Protein AF-E8ZI37-F1 (afdb_monomer_lite)

Secondary structure (DSSP, 8-state):
--TT--SSS--HHHHHHHHHHHHTS-GGG--HHHHHHHHHHHSPP-BHHHHHHHTT-PBPP--SS-TT-TTHHHHHHHHHHHHHS-GGG---EEETTEEE---GGG--HHHHHHHHHHHTTSBP--TT-HHHHHHHHHSB-

Radius of gyration: 18.22 Å; chains: 1; bounding box: 44×28×49 Å

Organism: Mycoplasma haemofelis (strain Langford 1) (NCBI:txid941640)

pLDDT: mean 90.79, std 8.24, range [57.84, 97.94]

Sequence (141 aa):
MIPNIPKQNIQIDLIKNWCNQELSKPLKDQTAENLKLVETWCSKPRTLTEQITALGRGALNVETDISSNPHKQTWENYANNYKTAGDTFKIQKKDNSNWVDFTASEATADIMKEWCKDKGSKQYKHSDDSLFKTYQKWCSQ

Structure (mmCIF, N/CA/C/O backbone):
data_AF-E8ZI37-F1
#
_entry.id   AF-E8ZI37-F1
#
loop_
_atom_site.group_PDB
_atom_site.id
_atom_site.type_symbol
_atom_site.label_atom_id
_atom_site.label_alt_id
_atom_site.label_comp_id
_atom_site.label_asym_id
_atom_site.label_entity_id
_atom_site.label_seq_id
_atom_site.pdbx_PDB_ins_code
_atom_site.Cartn_x
_atom_site.Cartn_y
_atom_site.Cartn_z
_atom_site.occupancy
_atom_site.B_iso_or_equiv
_atom_site.auth_seq_id
_atom_site.auth_comp_id
_atom_site.auth_asym_id
_atom_site.auth_atom_id
_atom_site.pdbx_PDB_model_num
ATOM 1 N N . MET A 1 1 ? -2.242 6.260 16.725 1.00 70.38 1 MET A N 1
ATOM 2 C CA . MET A 1 1 ? -2.114 5.283 17.838 1.00 70.38 1 MET A CA 1
ATOM 3 C C . MET A 1 1 ? -3.390 5.335 18.651 1.00 70.38 1 MET A C 1
ATOM 5 O O . MET A 1 1 ? -3.996 6.397 18.664 1.00 70.38 1 MET A O 1
ATOM 9 N N . ILE A 1 2 ? -3.786 4.235 19.300 1.00 82.81 2 ILE A N 1
ATOM 10 C CA . ILE A 1 2 ? -4.972 4.239 20.166 1.00 82.81 2 ILE A CA 1
ATOM 11 C C . ILE A 1 2 ? -4.703 5.162 21.371 1.00 82.81 2 ILE A C 1
ATOM 13 O O . ILE A 1 2 ? -3.704 4.945 22.067 1.00 82.81 2 ILE A O 1
ATOM 17 N N . PRO A 1 3 ? -5.530 6.198 21.613 1.00 80.38 3 PRO A N 1
ATOM 18 C CA . PRO A 1 3 ? -5.387 7.058 22.782 1.00 80.38 3 PRO A CA 1
ATOM 19 C C . PRO A 1 3 ? -5.446 6.245 24.079 1.00 80.38 3 PRO A C 1
ATOM 21 O O . PRO A 1 3 ? -6.226 5.305 24.192 1.00 80.38 3 PRO A O 1
ATOM 24 N N . ASN A 1 4 ? -4.643 6.627 25.073 1.00 77.94 4 ASN A N 1
ATOM 25 C CA . ASN A 1 4 ? -4.650 6.041 26.421 1.00 77.94 4 ASN A CA 1
ATOM 26 C C . ASN A 1 4 ? -4.243 4.555 26.528 1.00 77.94 4 ASN A C 1
ATOM 28 O O . ASN A 1 4 ? -4.364 3.980 27.607 1.00 77.94 4 ASN A O 1
ATOM 32 N N . ILE A 1 5 ? -3.696 3.943 25.469 1.00 81.50 5 ILE A N 1
ATOM 33 C CA . ILE A 1 5 ? -2.997 2.651 25.561 1.00 81.50 5 ILE A CA 1
ATOM 34 C C . ILE A 1 5 ? -1.477 2.909 25.602 1.00 81.50 5 ILE A C 1
ATOM 36 O O . ILE A 1 5 ? -0.941 3.504 24.660 1.00 81.50 5 ILE A O 1
ATOM 40 N N . PRO A 1 6 ? -0.762 2.495 26.671 1.00 77.12 6 PRO A N 1
ATOM 41 C CA . PRO A 1 6 ? 0.687 2.671 26.784 1.00 77.12 6 PRO A CA 1
ATOM 42 C C . PRO A 1 6 ? 1.436 2.015 25.624 1.00 77.12 6 PRO A C 1
ATOM 44 O O . PRO A 1 6 ? 1.087 0.921 25.199 1.00 77.12 6 PRO A O 1
ATOM 47 N N . LYS A 1 7 ? 2.498 2.659 25.123 1.00 74.19 7 LYS A N 1
ATOM 48 C CA . LYS A 1 7 ? 3.285 2.132 23.991 1.00 74.19 7 LYS A CA 1
ATOM 49 C C . LYS A 1 7 ? 4.166 0.948 24.388 1.00 74.19 7 LYS A C 1
ATOM 51 O O . LYS A 1 7 ? 4.480 0.104 23.555 1.00 74.19 7 LYS A O 1
ATOM 56 N N . GLN A 1 8 ? 4.597 0.913 25.645 1.00 75.75 8 GLN A N 1
ATOM 57 C CA . GLN A 1 8 ? 5.409 -0.157 26.203 1.00 75.75 8 GLN A CA 1
ATOM 58 C C . GLN A 1 8 ? 4.503 -1.258 26.760 1.00 75.75 8 GLN A C 1
ATOM 60 O O . GLN A 1 8 ? 3.540 -0.968 27.465 1.00 75.75 8 GLN A O 1
ATOM 65 N N . ASN A 1 9 ? 4.842 -2.517 26.472 1.00 70.75 9 ASN A N 1
ATOM 66 C CA . ASN A 1 9 ? 4.154 -3.703 26.994 1.00 70.75 9 ASN A CA 1
ATOM 67 C C . ASN A 1 9 ? 2.648 -3.755 26.681 1.00 70.75 9 ASN A C 1
ATOM 69 O O . ASN A 1 9 ? 1.860 -4.194 27.522 1.00 70.75 9 ASN A O 1
ATOM 73 N N . ILE A 1 10 ? 2.250 -3.333 25.473 1.00 81.38 10 ILE A N 1
ATOM 74 C CA . ILE A 1 10 ? 0.860 -3.434 25.005 1.00 81.38 10 ILE A CA 1
ATOM 75 C C . ILE A 1 10 ? 0.357 -4.865 25.198 1.00 81.38 10 ILE A C 1
ATOM 77 O O . ILE A 1 10 ? 0.896 -5.812 24.629 1.00 81.38 10 ILE A O 1
ATOM 81 N N . GLN A 1 11 ? -0.702 -5.004 25.990 1.00 86.94 11 GLN A N 1
ATOM 82 C CA . GLN A 1 11 ? -1.397 -6.269 26.176 1.00 86.94 11 GLN A CA 1
ATOM 83 C C . GLN A 1 11 ? -2.499 -6.395 25.126 1.00 86.94 11 GLN A C 1
ATOM 85 O O . GLN A 1 11 ? -3.270 -5.458 24.912 1.00 86.94 11 GLN A O 1
ATOM 90 N N . ILE A 1 12 ? -2.605 -7.567 24.497 1.00 88.19 12 ILE A N 1
ATOM 91 C CA . ILE A 1 12 ? -3.625 -7.850 23.474 1.00 88.19 12 ILE A CA 1
ATOM 92 C C . ILE A 1 12 ? -5.037 -7.575 24.013 1.00 88.19 12 ILE A C 1
ATOM 94 O O . ILE A 1 12 ? -5.878 -7.040 23.293 1.00 88.19 12 ILE A O 1
ATOM 98 N N . ASP A 1 13 ? -5.292 -7.881 25.285 1.00 90.88 13 ASP A N 1
ATOM 99 C CA . ASP A 1 13 ? -6.611 -7.690 25.890 1.00 90.88 13 ASP A CA 1
ATOM 100 C C . ASP A 1 13 ? -6.993 -6.213 26.052 1.00 90.88 13 ASP A C 1
ATOM 102 O O . ASP A 1 13 ? -8.173 -5.882 25.959 1.00 90.88 13 ASP A O 1
ATOM 106 N N . LEU A 1 14 ? -6.022 -5.300 26.188 1.00 91.06 14 LEU A N 1
ATOM 107 C CA . LEU A 1 14 ? -6.300 -3.859 26.172 1.00 91.06 14 LEU A CA 1
ATOM 108 C C . LEU A 1 14 ? -6.811 -3.413 24.799 1.00 91.06 14 LEU A C 1
ATOM 110 O O . LEU A 1 14 ? -7.775 -2.653 24.724 1.00 91.06 14 LEU A O 1
ATOM 114 N N . ILE A 1 15 ? -6.213 -3.927 23.718 1.00 91.12 15 ILE A N 1
ATOM 115 C CA . ILE A 1 15 ? -6.672 -3.643 22.351 1.00 91.12 15 ILE A CA 1
ATOM 116 C C . ILE A 1 15 ? -8.061 -4.245 22.130 1.00 91.12 15 ILE A C 1
ATOM 118 O O . ILE A 1 15 ? -8.943 -3.553 21.631 1.00 91.12 15 ILE A O 1
ATOM 122 N N . LYS A 1 16 ? -8.289 -5.502 22.534 1.00 92.31 16 LYS A N 1
ATOM 123 C CA . LYS A 1 16 ? -9.605 -6.151 22.402 1.00 92.31 16 LYS A CA 1
ATOM 124 C C . LYS A 1 16 ? -10.695 -5.387 23.151 1.00 92.31 16 LYS A C 1
ATOM 126 O O . LYS A 1 16 ? -11.760 -5.150 22.591 1.00 92.31 16 LYS A O 1
ATOM 131 N N . ASN A 1 17 ? -10.427 -4.979 24.390 1.00 93.25 17 ASN A N 1
ATOM 132 C CA . ASN A 1 17 ? -11.382 -4.219 25.193 1.00 93.25 17 ASN A CA 1
ATOM 133 C C . ASN A 1 17 ? -11.694 -2.865 24.559 1.00 93.25 17 ASN A C 1
ATOM 135 O O . ASN A 1 17 ? -12.865 -2.502 24.456 1.00 93.25 17 ASN A O 1
ATOM 139 N N . TRP A 1 18 ? -10.670 -2.156 24.077 1.00 93.88 18 TRP A N 1
ATOM 140 C CA . TRP A 1 18 ? -10.862 -0.911 23.339 1.00 93.88 18 TRP A CA 1
ATOM 141 C C . TRP A 1 18 ? -11.705 -1.131 22.075 1.00 93.88 18 TRP A C 1
ATOM 143 O O . TRP A 1 18 ? -12.694 -0.435 21.869 1.00 93.88 18 TRP A O 1
ATOM 153 N N . CYS A 1 19 ? -11.395 -2.158 21.282 1.00 94.56 19 CYS A N 1
ATOM 154 C CA . CYS A 1 19 ? -12.171 -2.502 20.095 1.00 94.56 19 CYS A CA 1
ATOM 155 C C . CYS A 1 19 ? -13.637 -2.797 20.412 1.00 94.56 19 CYS A C 1
ATOM 157 O O . CYS A 1 19 ? -14.518 -2.267 19.745 1.00 94.56 19 CYS A O 1
ATOM 159 N N . ASN A 1 20 ? -13.915 -3.588 21.449 1.00 94.62 20 ASN A N 1
ATOM 160 C CA . ASN A 1 20 ? -15.285 -3.896 21.861 1.00 94.62 20 ASN A CA 1
ATOM 161 C C . ASN A 1 20 ? -16.062 -2.630 22.253 1.00 94.62 20 ASN A C 1
ATOM 163 O O . ASN A 1 20 ? -17.230 -2.484 21.894 1.00 94.62 20 ASN A O 1
ATOM 167 N N . GLN A 1 21 ? -15.412 -1.698 22.957 1.00 93.94 21 GLN A N 1
ATOM 168 C CA . GLN A 1 21 ? -16.012 -0.414 23.317 1.00 93.94 21 GLN A CA 1
ATOM 169 C C . GLN A 1 21 ? -16.299 0.439 22.080 1.00 93.94 21 GLN A C 1
ATOM 171 O O . GLN A 1 21 ? -17.430 0.888 21.905 1.00 93.94 21 GLN A O 1
ATOM 176 N N . GLU A 1 22 ? -15.315 0.645 21.204 1.00 93.88 22 GLU A N 1
ATOM 177 C CA . GLU A 1 22 ? -15.481 1.490 20.018 1.00 93.88 22 GLU A CA 1
ATOM 178 C C . GLU A 1 22 ? -16.494 0.924 19.019 1.00 93.88 22 GLU A C 1
ATOM 180 O O . GLU A 1 22 ? -17.308 1.678 18.487 1.00 93.88 22 GLU A O 1
ATOM 185 N N . LEU A 1 23 ? -16.501 -0.395 18.806 1.00 92.62 23 LEU A N 1
ATOM 186 C CA . LEU A 1 23 ? -17.441 -1.063 17.901 1.00 92.62 23 LEU A CA 1
ATOM 187 C C . LEU A 1 23 ? -18.893 -1.020 18.403 1.00 92.62 23 LEU A C 1
ATOM 189 O O . LEU A 1 23 ? -19.811 -1.193 17.606 1.00 92.62 23 LEU A O 1
ATOM 193 N N . SER A 1 24 ? -19.117 -0.769 19.698 1.00 94.06 24 SER A N 1
ATOM 194 C CA . SER A 1 24 ? -20.463 -0.590 20.261 1.00 94.06 24 SER A CA 1
ATOM 195 C C . SER A 1 24 ? -21.027 0.826 20.085 1.00 94.06 24 SER A C 1
ATOM 197 O O . SER A 1 24 ? -22.224 1.041 20.289 1.00 94.06 24 SER A O 1
ATOM 199 N N . LYS A 1 25 ? -20.190 1.807 19.715 1.00 93.88 25 LYS A N 1
ATOM 200 C CA . LYS A 1 25 ? -20.625 3.201 19.578 1.00 93.88 25 LYS A CA 1
ATOM 201 C C . LYS A 1 25 ? -21.378 3.415 18.258 1.00 93.88 25 LYS A C 1
ATOM 203 O O . LYS A 1 25 ? -20.965 2.881 17.226 1.00 93.88 25 LYS A O 1
ATOM 208 N N . PRO A 1 26 ? -22.435 4.245 18.241 1.00 94.06 26 PRO A N 1
ATOM 209 C CA . PRO A 1 26 ? -23.089 4.655 17.004 1.00 94.06 26 PRO A CA 1
ATOM 210 C C . PRO A 1 26 ? -22.117 5.335 16.0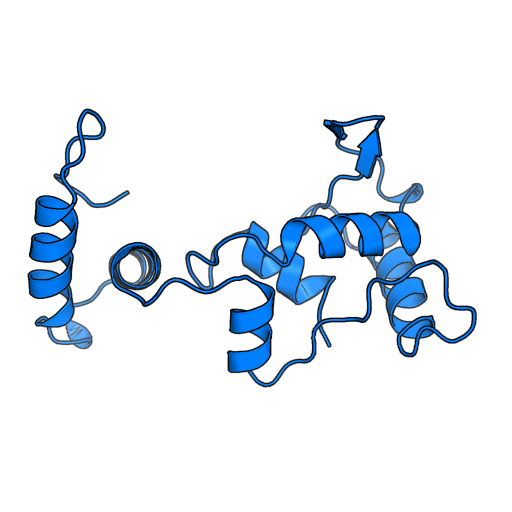34 1.00 94.06 26 PRO A C 1
ATOM 212 O O . PRO A 1 26 ? -21.285 6.143 16.441 1.00 94.06 26 PRO A O 1
ATOM 215 N N . LEU A 1 27 ? -22.280 5.094 14.729 1.00 90.44 27 LEU A N 1
ATOM 216 C CA . LEU A 1 27 ? -21.419 5.686 13.695 1.00 90.44 27 LEU A CA 1
ATOM 217 C C . LEU A 1 27 ? -21.392 7.225 13.734 1.00 90.44 27 LEU A C 1
ATOM 219 O O . LEU A 1 27 ? -20.362 7.828 13.468 1.00 90.44 27 LEU A O 1
ATOM 223 N N . LYS A 1 28 ? -22.506 7.872 14.095 1.00 93.94 28 LYS A N 1
ATOM 224 C CA . LYS A 1 28 ? -22.590 9.340 14.223 1.00 93.94 28 LYS A CA 1
ATOM 225 C C . LYS A 1 28 ? -21.670 9.922 15.308 1.00 93.94 28 LYS A C 1
ATOM 227 O O . LYS A 1 28 ? -21.342 11.100 15.242 1.00 93.94 28 LYS A O 1
ATOM 232 N N . ASP A 1 29 ? -21.261 9.101 16.274 1.00 92.62 29 ASP A N 1
ATOM 233 C CA . ASP A 1 29 ? -20.394 9.496 17.388 1.00 92.62 29 ASP A CA 1
ATOM 234 C C . ASP A 1 29 ? -18.913 9.190 17.079 1.00 92.62 29 ASP A C 1
ATOM 236 O O . ASP A 1 29 ? -18.029 9.431 17.902 1.00 92.62 29 ASP A O 1
ATOM 240 N N . GLN A 1 30 ? -18.632 8.648 15.887 1.00 92.69 30 GLN A N 1
ATOM 241 C CA . GLN A 1 30 ? -17.302 8.269 15.43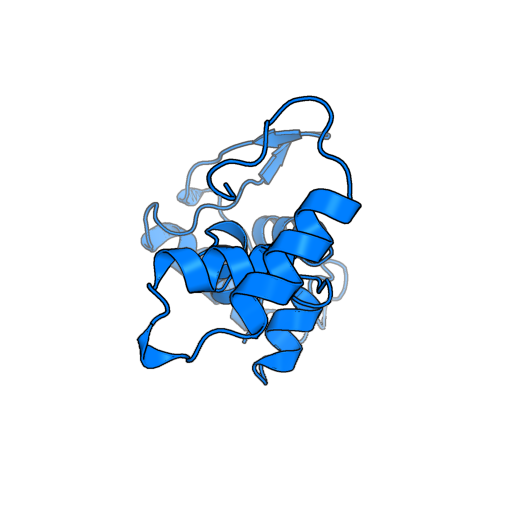4 1.00 92.69 30 GLN A CA 1
ATOM 242 C C . GLN A 1 30 ? -16.647 9.399 14.637 1.00 92.69 30 GLN A C 1
ATOM 244 O O . GLN A 1 30 ? -17.164 9.853 13.616 1.00 92.69 30 GLN A O 1
ATOM 249 N N . THR A 1 31 ? -15.459 9.829 15.064 1.00 93.38 31 THR A N 1
ATOM 250 C CA . THR A 1 31 ? -14.638 10.752 14.271 1.00 93.38 31 THR A CA 1
ATOM 251 C C . THR A 1 31 ? -13.929 10.001 13.145 1.00 93.38 31 THR A C 1
ATOM 253 O O . THR A 1 31 ? -13.644 8.807 13.256 1.00 93.38 31 THR A O 1
ATOM 256 N N . ALA A 1 32 ? -13.562 10.704 12.070 1.00 91.81 32 ALA A N 1
ATOM 257 C CA . ALA A 1 32 ? -12.791 10.107 10.977 1.00 91.81 32 ALA A CA 1
ATOM 258 C C . ALA A 1 32 ? -11.452 9.511 11.450 1.00 91.81 32 ALA A C 1
ATOM 260 O O . ALA A 1 32 ? -11.004 8.495 10.927 1.00 91.81 32 ALA A O 1
ATOM 261 N N . GLU A 1 33 ? -10.807 10.120 12.447 1.00 91.75 33 GLU A N 1
ATOM 262 C CA . GLU A 1 33 ? -9.578 9.582 13.032 1.00 91.75 33 GLU A CA 1
ATOM 263 C C . GLU A 1 33 ? -9.838 8.294 13.821 1.00 91.75 33 GLU A C 1
ATOM 265 O O . GLU A 1 33 ? -9.095 7.323 13.667 1.00 91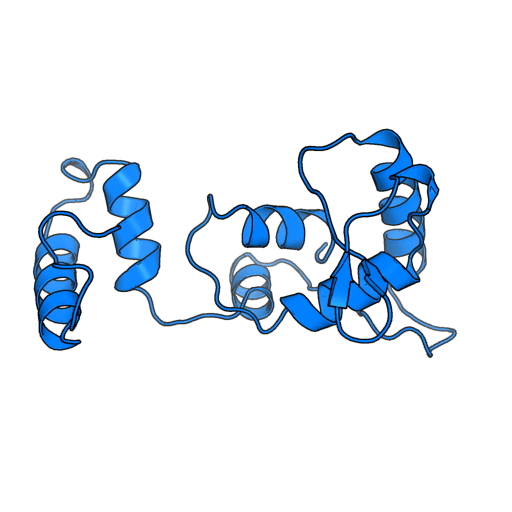.75 33 GLU A O 1
ATOM 270 N N . ASN A 1 34 ? -10.920 8.238 14.603 1.00 92.88 34 ASN A N 1
ATOM 271 C CA . ASN A 1 34 ? -11.250 7.035 15.360 1.00 92.88 34 ASN A CA 1
ATOM 272 C C . ASN A 1 34 ? -11.650 5.875 14.444 1.00 92.88 34 ASN A C 1
ATOM 274 O O . ASN A 1 34 ? -11.219 4.748 14.670 1.00 92.88 34 ASN A O 1
ATOM 278 N N . LEU A 1 35 ? -12.365 6.149 13.348 1.00 93.19 35 LEU A N 1
ATOM 279 C CA . LEU A 1 35 ? -12.670 5.138 12.332 1.00 93.19 35 LEU A CA 1
ATOM 280 C C . LEU A 1 35 ? -11.402 4.515 11.733 1.00 93.19 35 LEU A C 1
ATOM 282 O O . LEU A 1 35 ? -11.363 3.302 11.553 1.00 93.19 35 LEU A O 1
ATOM 286 N N . LYS A 1 36 ? -10.336 5.295 11.499 1.00 93.50 36 LYS A N 1
ATOM 287 C CA . LYS A 1 36 ? -9.044 4.748 11.035 1.00 93.50 36 LYS A CA 1
ATOM 288 C C . LYS A 1 36 ? -8.406 3.839 12.078 1.00 93.50 36 LYS A C 1
ATOM 290 O O . LYS A 1 36 ? -7.833 2.810 11.726 1.00 93.50 36 LYS A O 1
ATOM 295 N N . LEU A 1 37 ? -8.488 4.202 13.360 1.00 93.50 37 LEU A N 1
ATOM 296 C CA . LEU A 1 37 ? -7.984 3.357 14.444 1.00 93.50 37 LEU A CA 1
ATOM 297 C C . LEU A 1 37 ? -8.780 2.053 14.534 1.00 93.50 37 LEU A C 1
ATOM 299 O O . LEU A 1 37 ? -8.174 0.989 14.634 1.00 93.50 37 LEU A O 1
ATOM 303 N N . VAL A 1 38 ? -10.109 2.124 14.453 1.00 93.56 38 VAL A N 1
ATOM 304 C CA . VAL A 1 38 ? -10.980 0.942 14.446 1.00 93.56 38 VAL A CA 1
ATOM 305 C C . VAL A 1 38 ? -10.639 0.054 13.253 1.00 93.56 38 VAL A C 1
ATOM 307 O O . VAL A 1 38 ? -10.419 -1.143 13.427 1.00 93.56 38 VAL A O 1
ATOM 310 N N . GLU A 1 39 ? -10.497 0.638 12.061 1.00 92.69 39 GLU A N 1
ATOM 311 C CA . GLU A 1 39 ? -10.111 -0.094 10.857 1.00 92.69 39 GLU A CA 1
ATOM 312 C C . GLU A 1 39 ? -8.757 -0.805 11.036 1.00 92.69 39 GLU A C 1
ATOM 314 O O . GLU A 1 39 ? -8.644 -1.985 10.711 1.00 92.69 39 GLU A O 1
ATOM 319 N N . THR A 1 40 ? -7.782 -0.130 11.652 1.00 92.25 40 THR A N 1
ATOM 320 C CA . THR A 1 40 ? -6.418 -0.648 11.867 1.00 92.25 40 THR A CA 1
ATOM 321 C C . THR A 1 40 ? -6.338 -1.773 12.887 1.00 92.25 40 THR A C 1
ATOM 323 O O . THR A 1 40 ? -5.560 -2.707 12.709 1.00 92.25 40 THR A O 1
ATOM 326 N N . TRP A 1 41 ? -7.067 -1.652 13.995 1.00 92.06 41 TRP A N 1
ATOM 327 C CA . TRP A 1 41 ? -6.833 -2.481 15.182 1.00 92.06 41 TRP A CA 1
ATOM 328 C C . TRP A 1 41 ? -7.942 -3.494 15.455 1.00 92.06 41 TRP A C 1
ATOM 330 O O . TRP A 1 41 ? -7.689 -4.488 16.132 1.00 92.06 41 TRP A O 1
ATOM 340 N N . CYS A 1 42 ? -9.149 -3.254 14.943 1.00 93.31 42 CYS A N 1
ATOM 341 C CA . CYS A 1 42 ? -10.331 -4.059 15.251 1.00 93.31 42 CYS A CA 1
ATOM 342 C C . CYS A 1 42 ? -10.835 -4.874 14.061 1.00 93.31 42 CYS A C 1
ATOM 344 O O . CYS A 1 42 ? -11.649 -5.781 14.236 1.00 93.31 42 CYS A O 1
ATOM 346 N N . SER A 1 43 ? -10.363 -4.569 12.854 1.00 89.69 43 SER A N 1
ATOM 347 C CA . SER A 1 43 ? -10.700 -5.346 11.667 1.00 89.69 43 SER A CA 1
ATOM 348 C C . SER A 1 43 ? -9.928 -6.656 11.630 1.00 89.69 43 SER A C 1
ATOM 350 O O . SER A 1 43 ? -8.803 -6.768 12.120 1.00 89.69 43 SER A O 1
ATOM 352 N N . LYS A 1 44 ? -10.509 -7.653 10.958 1.00 89.31 44 LYS A N 1
ATOM 353 C CA . LYS A 1 44 ? -9.763 -8.851 10.574 1.00 89.31 44 LYS A CA 1
ATOM 354 C C . LYS A 1 44 ? -8.533 -8.430 9.744 1.00 89.31 44 LYS A C 1
ATOM 356 O O . LYS A 1 44 ? -8.728 -7.720 8.755 1.00 89.31 44 LYS A O 1
ATOM 361 N N . PRO A 1 45 ? -7.315 -8.894 10.087 1.00 90.69 45 PRO A N 1
ATOM 362 C CA . PRO A 1 45 ? -6.112 -8.604 9.314 1.00 90.69 45 PRO A CA 1
ATOM 363 C C . PRO A 1 45 ? -6.273 -9.028 7.853 1.00 90.69 45 PRO A C 1
ATOM 365 O O . PRO A 1 45 ? -6.779 -10.119 7.572 1.00 90.69 45 PRO A O 1
ATOM 368 N N . ARG A 1 46 ? -5.846 -8.160 6.937 1.00 95.12 46 ARG A N 1
ATOM 369 C CA . ARG A 1 46 ? -5.823 -8.394 5.490 1.00 95.12 46 ARG A CA 1
ATOM 370 C C . ARG A 1 46 ? -4.497 -7.906 4.942 1.00 95.12 46 ARG A C 1
ATOM 372 O O . ARG A 1 46 ? -3.967 -6.892 5.385 1.00 95.12 46 ARG A O 1
ATOM 379 N N . THR A 1 47 ? -3.983 -8.592 3.943 1.00 97.44 47 THR A N 1
ATOM 380 C CA . THR A 1 47 ? -2.882 -8.107 3.116 1.00 97.44 47 THR A CA 1
ATOM 381 C C . THR A 1 47 ? -3.358 -7.006 2.164 1.00 97.44 47 THR A C 1
ATOM 383 O O . THR A 1 47 ? -4.560 -6.852 1.922 1.00 97.44 47 THR A O 1
ATOM 386 N N . LEU A 1 48 ? -2.428 -6.239 1.587 1.00 97.94 48 LEU A N 1
ATOM 387 C CA . LEU A 1 48 ? -2.770 -5.240 0.568 1.00 97.94 48 LEU A CA 1
ATOM 388 C C . LEU A 1 48 ? -3.475 -5.889 -0.632 1.00 97.94 48 LEU A C 1
ATOM 390 O O . LEU A 1 48 ? -4.483 -5.365 -1.100 1.00 97.94 48 LEU A O 1
ATOM 394 N N . THR A 1 49 ? -3.004 -7.056 -1.084 1.00 97.12 49 THR A N 1
ATOM 395 C CA . THR A 1 49 ? -3.629 -7.809 -2.184 1.00 97.12 49 THR A CA 1
ATOM 396 C C . THR A 1 49 ? -5.062 -8.236 -1.856 1.00 97.12 49 THR A C 1
ATOM 398 O O . THR A 1 49 ? -5.969 -8.057 -2.675 1.00 97.12 49 THR A O 1
ATOM 401 N N . GLU A 1 50 ? -5.297 -8.770 -0.653 1.00 97.00 50 GLU A N 1
ATOM 402 C CA . GLU A 1 50 ? -6.644 -9.155 -0.209 1.00 97.00 50 GLU A CA 1
ATOM 403 C C . GLU A 1 50 ? -7.574 -7.944 -0.134 1.00 97.00 50 GLU A C 1
ATOM 405 O O . GLU A 1 50 ? -8.731 -8.031 -0.546 1.00 97.00 50 GLU A O 1
ATOM 410 N N . GLN A 1 51 ? -7.076 -6.799 0.342 1.00 96.81 51 GLN A N 1
ATOM 411 C CA . GLN A 1 51 ? -7.879 -5.585 0.421 1.00 96.81 51 GLN A CA 1
ATOM 412 C C . GLN A 1 51 ? -8.218 -5.016 -0.963 1.00 96.81 51 GLN A C 1
ATOM 414 O O . GLN A 1 51 ? -9.359 -4.623 -1.187 1.00 96.81 51 GLN A O 1
ATOM 419 N N . ILE A 1 52 ? -7.277 -5.013 -1.912 1.00 96.94 52 ILE A N 1
ATOM 420 C CA . ILE A 1 52 ? -7.542 -4.631 -3.311 1.00 96.94 52 ILE A CA 1
ATOM 421 C C . ILE A 1 52 ? -8.625 -5.525 -3.925 1.00 96.94 52 ILE A C 1
ATOM 423 O O . ILE A 1 52 ? -9.569 -5.019 -4.533 1.00 96.94 52 ILE A O 1
ATOM 427 N N . THR A 1 53 ? -8.537 -6.834 -3.687 1.00 96.06 53 THR A N 1
ATOM 428 C CA . THR A 1 53 ? -9.531 -7.806 -4.164 1.00 96.06 53 THR A CA 1
ATOM 429 C C . THR A 1 53 ? -10.907 -7.544 -3.547 1.00 96.06 53 THR A C 1
ATOM 431 O O . THR A 1 53 ? -11.915 -7.557 -4.249 1.00 96.06 53 THR A O 1
ATOM 434 N N . ALA A 1 54 ? -10.966 -7.235 -2.247 1.00 94.81 54 ALA A N 1
ATOM 435 C CA . ALA A 1 54 ? -12.211 -6.896 -1.557 1.00 94.81 54 ALA A CA 1
ATOM 436 C C . ALA A 1 54 ? -12.871 -5.606 -2.081 1.00 94.81 54 ALA A C 1
ATOM 438 O O . ALA A 1 54 ? -14.077 -5.434 -1.920 1.00 94.81 54 ALA A O 1
ATOM 439 N N . LEU A 1 55 ? -12.102 -4.720 -2.722 1.00 95.06 55 LEU A N 1
ATOM 440 C CA . LEU A 1 55 ? -12.599 -3.522 -3.407 1.00 95.06 55 LEU A CA 1
ATOM 441 C C . LEU A 1 55 ? -13.006 -3.783 -4.869 1.00 95.06 55 LEU A C 1
ATOM 443 O O . LEU A 1 55 ? -13.311 -2.837 -5.591 1.00 95.06 55 LEU A O 1
ATOM 447 N N . GLY A 1 56 ? -12.998 -5.042 -5.320 1.00 96.38 56 GLY A N 1
ATOM 448 C CA . GLY A 1 56 ? -13.362 -5.420 -6.688 1.00 96.38 56 GLY A CA 1
ATOM 449 C C . GLY A 1 56 ? -12.293 -5.098 -7.734 1.00 96.38 56 GLY A C 1
ATOM 450 O O . GLY A 1 56 ? -12.601 -5.058 -8.922 1.00 96.38 56 GLY A O 1
ATOM 451 N N . ARG A 1 57 ? -11.048 -4.854 -7.308 1.00 95.94 57 ARG A N 1
ATOM 452 C CA . ARG A 1 57 ? -9.915 -4.551 -8.193 1.00 95.94 57 ARG A CA 1
ATOM 453 C C . ARG A 1 57 ? -8.984 -5.749 -8.328 1.00 95.94 57 ARG A C 1
ATOM 455 O O . ARG A 1 57 ? -8.894 -6.584 -7.428 1.00 95.94 57 ARG A O 1
ATOM 462 N N . GLY A 1 58 ? -8.265 -5.820 -9.444 1.00 94.62 58 GLY A N 1
ATOM 463 C CA . GLY A 1 58 ? -7.288 -6.875 -9.700 1.00 94.62 58 GLY A CA 1
ATOM 464 C C . GLY A 1 58 ? -5.880 -6.426 -9.331 1.00 94.62 58 GLY A C 1
ATOM 465 O O . GLY A 1 58 ? -5.417 -5.392 -9.811 1.00 94.62 58 GLY A O 1
ATOM 466 N N . ALA A 1 59 ? -5.163 -7.208 -8.521 1.00 94.44 59 ALA A N 1
ATOM 467 C CA . ALA A 1 59 ? -3.724 -7.012 -8.375 1.00 94.44 59 ALA A CA 1
ATOM 468 C C . ALA A 1 59 ? -3.023 -7.310 -9.710 1.00 94.44 59 ALA A C 1
ATOM 470 O O . ALA A 1 59 ? -3.331 -8.292 -10.392 1.00 94.44 59 ALA A O 1
ATOM 471 N N . LEU A 1 60 ? -2.078 -6.456 -10.096 1.00 95.06 60 LEU A N 1
ATOM 472 C CA . LEU A 1 60 ? -1.330 -6.654 -11.328 1.00 95.06 60 LEU A CA 1
ATOM 473 C C . LEU A 1 60 ? -0.395 -7.861 -11.187 1.00 95.06 60 LEU A C 1
ATOM 475 O O . LEU A 1 60 ? 0.326 -7.982 -10.205 1.00 95.06 60 LEU A O 1
ATOM 479 N N . ASN A 1 61 ? -0.360 -8.734 -12.196 1.00 93.38 61 ASN A N 1
ATOM 480 C CA . ASN A 1 61 ? 0.669 -9.756 -12.345 1.00 93.38 61 ASN A CA 1
ATOM 481 C C . ASN A 1 61 ? 2.082 -9.134 -12.298 1.00 93.38 61 ASN A C 1
ATOM 483 O O . ASN A 1 61 ? 2.450 -8.336 -13.166 1.00 93.38 61 ASN A O 1
ATOM 487 N N . VAL A 1 62 ? 2.853 -9.520 -11.281 1.00 93.69 62 VAL A N 1
ATOM 488 C CA . VAL A 1 62 ? 4.201 -9.008 -10.979 1.00 93.69 62 VAL A CA 1
ATOM 489 C C . VAL A 1 62 ? 5.329 -9.884 -11.528 1.00 93.69 62 VAL A C 1
ATOM 491 O O . VAL A 1 62 ? 6.494 -9.576 -11.303 1.00 93.69 62 VAL A O 1
ATOM 494 N N . GLU A 1 63 ? 5.021 -10.971 -12.235 1.00 88.38 63 GLU A N 1
ATOM 495 C CA . GLU A 1 63 ? 6.056 -11.868 -12.745 1.00 88.38 63 GLU A CA 1
ATOM 496 C C . GLU A 1 63 ? 6.787 -11.219 -13.930 1.00 88.38 63 GLU A C 1
ATOM 498 O O . GLU A 1 63 ? 6.180 -10.766 -14.910 1.00 88.38 63 GLU A O 1
ATOM 503 N N . THR A 1 64 ? 8.110 -11.122 -13.798 1.00 70.12 64 THR A N 1
ATOM 504 C CA . THR A 1 64 ? 9.037 -10.484 -14.747 1.00 70.12 64 THR A CA 1
ATOM 505 C C . THR A 1 64 ? 9.452 -11.421 -15.872 1.00 70.12 64 THR A C 1
ATOM 507 O O . THR A 1 64 ? 9.695 -10.968 -16.986 1.00 70.12 64 THR A O 1
ATOM 510 N N . ASP A 1 65 ? 9.456 -12.724 -15.600 1.00 64.94 65 ASP A N 1
ATOM 511 C CA . ASP A 1 65 ? 10.126 -13.730 -16.433 1.00 64.94 65 ASP A CA 1
ATOM 512 C C . ASP A 1 65 ? 9.236 -14.266 -17.564 1.00 64.94 65 ASP A C 1
ATOM 514 O O . ASP A 1 65 ? 9.619 -15.157 -18.321 1.00 64.94 65 ASP A O 1
ATOM 518 N N . ILE A 1 66 ? 8.025 -13.723 -17.694 1.00 57.84 66 ILE A N 1
ATOM 519 C CA . ILE A 1 66 ? 7.028 -14.189 -18.649 1.00 57.84 66 ILE A CA 1
ATOM 520 C C . ILE A 1 66 ? 6.933 -13.171 -19.789 1.00 57.84 66 ILE A C 1
ATOM 522 O O . ILE A 1 66 ? 6.425 -12.061 -19.613 1.00 57.84 66 ILE A O 1
ATOM 526 N N . SER A 1 67 ? 7.348 -13.572 -20.995 1.00 60.09 67 SER A N 1
ATOM 527 C CA . SER A 1 67 ? 7.145 -12.812 -22.245 1.00 60.09 67 SER A CA 1
ATOM 528 C C . SER A 1 67 ? 5.666 -12.486 -22.530 1.00 60.09 67 SER A C 1
ATOM 530 O O . SER A 1 67 ? 5.365 -11.606 -23.334 1.00 60.09 67 SER A O 1
ATOM 532 N N . SER A 1 68 ? 4.749 -13.153 -21.823 1.00 73.25 68 SER A N 1
ATOM 533 C CA . SER A 1 68 ? 3.295 -12.994 -21.843 1.00 73.25 68 SER A CA 1
ATOM 534 C C . SER A 1 68 ? 2.699 -12.450 -20.530 1.00 73.25 68 SER A C 1
ATOM 536 O O . SER A 1 68 ? 1.596 -12.856 -20.159 1.00 73.25 68 SER A O 1
ATOM 538 N N . ASN A 1 69 ? 3.385 -11.563 -19.791 1.00 86.06 69 ASN A N 1
ATOM 539 C CA . ASN A 1 69 ? 2.738 -10.869 -18.667 1.00 86.06 69 ASN A CA 1
ATOM 540 C C . ASN A 1 69 ? 1.489 -10.113 -19.187 1.00 86.06 69 ASN A C 1
ATOM 542 O O . ASN A 1 69 ? 1.638 -9.197 -20.004 1.00 86.06 69 ASN A O 1
ATOM 546 N N . PRO A 1 70 ? 0.267 -10.453 -18.722 1.00 90.19 70 PRO A N 1
ATOM 547 C CA . PRO A 1 70 ? -0.978 -9.895 -19.260 1.00 90.19 70 PRO A CA 1
ATOM 548 C C . PRO A 1 70 ? -1.119 -8.389 -19.009 1.00 90.19 70 PRO A C 1
ATOM 550 O O . PRO A 1 70 ? -1.930 -7.727 -19.647 1.00 90.19 70 PRO A O 1
ATOM 553 N N . HIS A 1 71 ? -0.318 -7.833 -18.098 1.00 93.75 71 HIS A N 1
ATOM 554 C CA . HIS A 1 71 ? -0.324 -6.422 -17.732 1.00 93.75 71 HIS A CA 1
ATOM 555 C C . HIS A 1 71 ? 0.933 -5.680 -18.193 1.00 93.75 71 HIS A C 1
ATOM 557 O O . HIS A 1 71 ? 1.238 -4.613 -17.662 1.00 93.75 71 HIS A O 1
ATOM 563 N N . LYS A 1 72 ? 1.675 -6.211 -19.177 1.00 91.75 72 LYS A N 1
ATOM 564 C CA . LYS A 1 72 ? 2.886 -5.567 -19.716 1.00 91.75 72 LYS A CA 1
ATOM 565 C C . LYS A 1 72 ? 2.657 -4.088 -20.057 1.00 91.75 72 LYS A C 1
ATOM 567 O O . LYS A 1 72 ? 3.392 -3.234 -19.570 1.00 91.75 72 LYS A O 1
ATOM 572 N N . GLN A 1 73 ? 1.606 -3.786 -20.820 1.00 92.69 73 GLN A N 1
ATOM 573 C CA . GLN A 1 73 ? 1.298 -2.413 -21.227 1.00 92.69 73 GLN A CA 1
ATOM 574 C C . GLN A 1 73 ? 0.908 -1.526 -20.033 1.00 92.69 73 GLN A C 1
ATOM 576 O O . GLN A 1 73 ? 1.301 -0.363 -19.971 1.00 92.69 73 GLN A O 1
ATOM 581 N N . THR A 1 74 ? 0.184 -2.069 -19.047 1.00 95.25 74 THR A N 1
ATOM 582 C CA . THR A 1 74 ? -0.131 -1.352 -17.800 1.00 95.25 74 THR A CA 1
ATOM 583 C C . THR A 1 74 ? 1.145 -0.967 -17.055 1.00 95.25 74 THR A C 1
ATOM 585 O O . THR A 1 74 ? 1.282 0.181 -16.639 1.00 95.25 74 THR A O 1
ATOM 588 N N . TRP A 1 75 ? 2.110 -1.884 -16.944 1.00 94.81 75 TRP A N 1
ATOM 589 C CA . TRP A 1 75 ? 3.392 -1.611 -16.294 1.00 94.81 75 TRP A CA 1
ATOM 590 C C . TRP A 1 75 ? 4.231 -0.565 -17.029 1.00 94.81 75 TRP A C 1
ATOM 592 O O . TRP A 1 75 ? 4.798 0.318 -16.388 1.00 94.81 75 TRP A O 1
ATOM 602 N N . GLU A 1 76 ? 4.292 -0.629 -18.359 1.00 93.12 76 GLU A N 1
ATOM 603 C CA . GLU A 1 76 ? 4.985 0.373 -19.180 1.00 93.12 76 GLU A CA 1
ATOM 604 C C . GLU A 1 76 ? 4.361 1.763 -18.992 1.00 93.12 76 GLU A C 1
ATOM 606 O O . GLU A 1 76 ? 5.070 2.743 -18.749 1.00 93.12 76 GLU A O 1
ATOM 611 N N . ASN A 1 77 ? 3.028 1.842 -19.003 1.00 94.31 77 ASN A N 1
ATOM 612 C CA . ASN A 1 77 ? 2.301 3.082 -18.749 1.00 94.31 77 ASN A CA 1
ATOM 613 C C . ASN A 1 77 ? 2.544 3.607 -17.333 1.00 94.31 77 ASN A C 1
ATOM 615 O O . ASN A 1 77 ? 2.739 4.805 -17.144 1.00 94.31 77 ASN A O 1
ATOM 619 N N . TYR A 1 78 ? 2.548 2.736 -16.327 1.00 94.62 78 TYR A N 1
ATOM 620 C CA . TYR A 1 78 ? 2.791 3.132 -14.943 1.00 94.62 78 TYR A CA 1
ATOM 621 C C . TYR A 1 78 ? 4.217 3.632 -14.731 1.00 94.62 78 TYR A C 1
ATOM 623 O O . TYR A 1 78 ? 4.386 4.663 -14.086 1.00 94.62 78 TYR A O 1
ATOM 631 N N . ALA A 1 79 ? 5.219 2.991 -15.337 1.00 93.38 79 ALA A N 1
ATOM 632 C CA . ALA A 1 79 ? 6.602 3.456 -15.277 1.00 93.38 79 ALA A CA 1
ATOM 633 C C . ALA A 1 79 ? 6.765 4.828 -15.948 1.00 93.38 79 ALA A C 1
ATOM 635 O O . ALA A 1 79 ? 7.423 5.712 -15.401 1.00 93.38 79 ALA A O 1
ATOM 636 N N . ASN A 1 80 ? 6.121 5.040 -17.098 1.00 93.00 80 ASN A N 1
ATOM 637 C CA . ASN A 1 80 ? 6.126 6.337 -17.777 1.00 93.00 80 ASN A CA 1
ATOM 638 C C . ASN A 1 80 ? 5.401 7.414 -16.962 1.00 93.00 80 ASN A C 1
ATOM 640 O O . ASN A 1 80 ? 5.925 8.512 -16.798 1.00 93.00 80 ASN A O 1
ATOM 644 N N . ASN A 1 81 ? 4.250 7.081 -16.377 1.00 92.62 81 ASN A N 1
ATOM 645 C CA . ASN A 1 81 ? 3.515 7.990 -15.504 1.00 92.62 81 ASN A CA 1
ATOM 646 C C . ASN A 1 81 ? 4.304 8.320 -14.234 1.00 92.62 81 ASN A C 1
ATOM 648 O O . ASN A 1 81 ? 4.274 9.459 -13.787 1.00 92.62 81 ASN A O 1
ATOM 652 N N . TYR A 1 82 ? 5.024 7.361 -13.648 1.00 91.88 82 TYR A N 1
ATOM 653 C CA . TYR A 1 82 ? 5.844 7.593 -12.458 1.00 91.88 82 TYR A CA 1
ATOM 654 C C . TYR A 1 82 ? 6.932 8.640 -12.720 1.00 91.88 82 TYR A C 1
ATOM 656 O O . TYR A 1 82 ? 7.150 9.520 -11.891 1.00 91.88 82 TYR A O 1
ATOM 664 N N . LYS A 1 83 ? 7.548 8.611 -13.911 1.00 90.38 83 LYS A N 1
ATOM 665 C CA . LYS A 1 83 ? 8.548 9.606 -14.337 1.00 90.38 83 LYS A CA 1
ATOM 666 C C . LYS A 1 83 ? 8.001 11.036 -14.353 1.00 90.38 83 LYS A C 1
ATOM 668 O O . LYS A 1 83 ? 8.783 11.974 -14.238 1.00 90.38 83 LYS A O 1
ATOM 673 N N . THR A 1 84 ? 6.684 11.210 -14.484 1.00 84.25 84 THR A N 1
ATOM 674 C CA . THR A 1 84 ? 6.024 12.522 -14.593 1.00 84.25 84 THR A CA 1
ATOM 675 C C . THR A 1 84 ? 5.162 12.895 -13.383 1.00 84.25 84 THR A C 1
ATOM 677 O O . THR A 1 84 ? 4.822 14.061 -13.221 1.00 84.25 84 THR A O 1
ATOM 680 N N . ALA A 1 85 ? 4.758 11.928 -12.552 1.00 67.75 85 ALA A N 1
ATOM 681 C CA . ALA A 1 85 ? 3.701 12.092 -11.546 1.00 67.75 85 ALA A CA 1
ATOM 682 C C . ALA A 1 85 ? 4.128 12.828 -10.263 1.00 67.75 85 ALA A C 1
ATOM 684 O O . ALA A 1 85 ? 3.268 13.165 -9.449 1.00 67.75 85 ALA A O 1
ATOM 685 N N . GLY A 1 86 ? 5.424 13.087 -10.072 1.00 60.78 86 GLY A N 1
ATOM 686 C CA . GLY A 1 86 ? 5.938 13.684 -8.840 1.00 60.78 86 GLY A CA 1
ATOM 687 C C . GLY A 1 86 ? 5.814 12.774 -7.607 1.00 60.78 86 GLY A C 1
ATOM 688 O O . GLY A 1 86 ? 5.555 11.575 -7.691 1.00 60.78 86 GLY A O 1
ATOM 689 N N . ASP A 1 87 ? 6.023 13.372 -6.436 1.00 62.78 87 ASP A N 1
ATOM 690 C CA . ASP A 1 87 ? 6.484 12.706 -5.210 1.00 62.78 87 ASP A CA 1
ATOM 691 C C . ASP A 1 87 ? 5.396 12.101 -4.292 1.00 62.78 87 ASP A C 1
ATOM 693 O O . ASP A 1 87 ? 5.702 11.662 -3.183 1.00 62.78 87 ASP A O 1
ATOM 697 N N . THR A 1 88 ? 4.119 12.072 -4.688 1.00 79.81 88 THR A N 1
ATOM 698 C CA . THR A 1 88 ? 3.025 11.711 -3.755 1.00 79.81 88 THR A CA 1
ATOM 699 C C . THR A 1 88 ? 2.900 10.207 -3.483 1.00 79.81 88 THR A C 1
ATOM 701 O O . THR A 1 88 ? 2.514 9.814 -2.385 1.00 79.81 88 THR A O 1
ATOM 704 N N . PHE A 1 89 ? 3.244 9.354 -4.453 1.00 89.94 89 PHE A N 1
ATOM 705 C CA . PHE A 1 89 ? 3.141 7.891 -4.343 1.00 89.94 89 PHE A CA 1
ATOM 706 C C . PHE A 1 89 ? 4.496 7.235 -4.607 1.00 89.94 89 PHE A C 1
ATOM 708 O O . PHE A 1 89 ? 4.644 6.461 -5.554 1.00 89.94 89 PHE A O 1
ATOM 715 N N . LYS A 1 90 ? 5.501 7.594 -3.800 1.00 92.12 90 LYS A N 1
ATOM 716 C CA . LYS A 1 90 ? 6.865 7.080 -3.957 1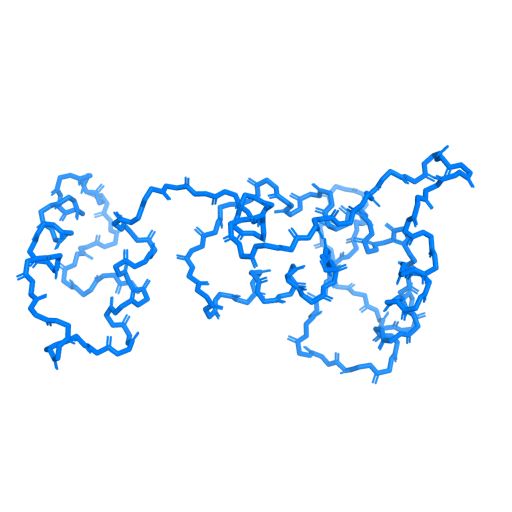.00 92.12 90 LYS A CA 1
ATOM 717 C C . LYS A 1 90 ? 6.936 5.583 -3.706 1.00 92.12 90 LYS A C 1
ATOM 719 O O . LYS A 1 90 ? 6.403 5.077 -2.717 1.00 92.12 90 LYS A O 1
ATOM 724 N N . ILE A 1 91 ? 7.669 4.909 -4.579 1.00 94.81 91 ILE A N 1
ATOM 725 C CA . ILE A 1 91 ? 8.142 3.546 -4.368 1.00 94.81 91 ILE A CA 1
ATOM 726 C C . ILE A 1 91 ? 9.659 3.571 -4.176 1.00 94.81 91 ILE A C 1
ATOM 728 O O . ILE A 1 91 ? 10.323 4.567 -4.456 1.00 94.81 91 ILE A O 1
ATOM 732 N N . GLN A 1 92 ? 10.200 2.462 -3.691 1.00 95.50 92 GLN A N 1
ATOM 733 C CA . GLN A 1 92 ? 11.636 2.266 -3.506 1.00 95.50 92 GLN A CA 1
ATOM 734 C C . GLN A 1 92 ? 12.107 1.180 -4.467 1.00 95.50 92 GLN A C 1
ATOM 736 O O . GLN A 1 92 ? 11.308 0.328 -4.852 1.00 95.50 92 GLN A O 1
ATOM 741 N N . LYS A 1 93 ? 13.388 1.190 -4.832 1.00 95.38 93 LYS A N 1
ATOM 742 C CA . LYS A 1 93 ? 14.008 0.095 -5.587 1.00 95.38 93 LYS A CA 1
ATOM 743 C C . LYS A 1 93 ? 14.851 -0.765 -4.655 1.00 95.38 93 LYS A C 1
ATOM 745 O O . LYS A 1 93 ? 15.297 -0.285 -3.608 1.00 95.38 93 LYS A O 1
ATOM 750 N N . LYS A 1 94 ? 15.070 -2.025 -5.021 1.00 93.69 94 LYS A N 1
ATOM 751 C CA . LYS A 1 94 ? 16.064 -2.856 -4.346 1.00 93.69 94 LYS A CA 1
ATOM 752 C C . LYS A 1 94 ? 17.462 -2.426 -4.773 1.00 93.69 94 LYS A C 1
ATOM 754 O O . LYS A 1 94 ? 17.782 -2.381 -5.956 1.00 93.69 94 LYS A O 1
ATOM 759 N N . ASP A 1 95 ? 18.288 -2.129 -3.783 1.00 93.00 95 ASP A N 1
ATOM 760 C CA . ASP A 1 95 ? 19.738 -2.094 -3.908 1.00 93.00 95 ASP A CA 1
ATOM 761 C C . ASP A 1 95 ? 20.286 -3.181 -2.981 1.00 93.00 95 ASP A C 1
ATOM 763 O O . ASP A 1 95 ? 20.183 -3.104 -1.749 1.00 93.00 95 ASP A O 1
ATOM 767 N N . ASN A 1 96 ? 20.779 -4.262 -3.589 1.00 88.56 96 ASN A N 1
ATOM 768 C CA . ASN A 1 96 ? 21.093 -5.512 -2.908 1.00 88.56 96 ASN A CA 1
ATOM 769 C C . ASN A 1 96 ? 19.878 -6.051 -2.122 1.00 88.56 96 ASN A C 1
ATOM 771 O O . ASN A 1 96 ? 18.882 -6.480 -2.700 1.00 88.56 96 ASN A O 1
ATOM 775 N N . SER A 1 97 ? 19.941 -6.033 -0.788 1.00 89.38 97 SER A N 1
ATOM 776 C CA . SER A 1 97 ? 18.846 -6.472 0.088 1.00 89.38 97 SER A CA 1
ATOM 777 C C . SER A 1 97 ? 17.997 -5.324 0.638 1.00 89.38 97 SER A C 1
ATOM 779 O O . SER A 1 97 ? 16.938 -5.590 1.213 1.00 89.38 97 SER A O 1
ATOM 781 N N . ASN A 1 98 ? 18.404 -4.072 0.431 1.00 93.88 98 ASN A N 1
ATOM 782 C CA . ASN A 1 98 ? 17.781 -2.904 1.042 1.00 93.88 98 ASN A CA 1
ATOM 783 C C . ASN A 1 98 ? 16.850 -2.186 0.064 1.00 93.88 98 ASN A C 1
ATOM 785 O O . ASN A 1 98 ? 17.085 -2.164 -1.140 1.00 93.88 98 ASN A O 1
ATOM 789 N N . TRP A 1 99 ? 15.786 -1.593 0.600 1.00 95.69 99 TRP A N 1
ATOM 790 C CA . TRP A 1 99 ? 14.928 -0.683 -0.152 1.00 95.69 99 TRP A CA 1
ATOM 791 C C . TRP A 1 99 ? 15.514 0.722 -0.068 1.00 95.69 99 TRP A C 1
ATOM 793 O O . TRP A 1 99 ? 15.691 1.242 1.034 1.00 95.69 99 TRP A O 1
ATOM 803 N N . VAL A 1 100 ? 15.819 1.315 -1.219 1.00 96.31 100 VAL A N 1
ATOM 804 C CA . VAL A 1 100 ? 16.395 2.659 -1.316 1.00 96.31 100 VAL A CA 1
ATOM 805 C C . VAL A 1 100 ? 15.543 3.549 -2.207 1.00 96.31 100 VAL A C 1
ATOM 807 O O . VAL A 1 100 ? 14.868 3.084 -3.135 1.00 96.31 100 VAL A O 1
ATOM 810 N N . ASP A 1 101 ? 15.582 4.843 -1.920 1.00 94.31 101 ASP A N 1
ATOM 811 C CA . ASP A 1 101 ? 14.969 5.845 -2.781 1.00 94.31 101 ASP A CA 1
ATOM 812 C C . ASP A 1 101 ? 15.749 5.947 -4.100 1.00 94.31 101 ASP A C 1
ATOM 814 O O . ASP A 1 101 ? 16.952 5.681 -4.164 1.00 94.31 101 ASP A O 1
ATOM 818 N N . PHE A 1 102 ? 15.055 6.317 -5.173 1.00 93.00 102 PHE A N 1
ATOM 819 C CA . PHE A 1 102 ? 15.643 6.488 -6.499 1.00 93.00 102 PHE A CA 1
ATOM 820 C C . PHE A 1 102 ? 14.998 7.666 -7.225 1.00 93.00 102 PHE A C 1
ATOM 822 O O . PHE A 1 102 ? 13.911 8.122 -6.859 1.00 93.00 102 PHE A O 1
ATOM 829 N N . THR A 1 103 ? 15.672 8.181 -8.251 1.00 90.81 103 THR A N 1
ATOM 830 C CA . THR A 1 103 ? 15.157 9.306 -9.036 1.00 90.81 103 THR A CA 1
ATOM 831 C C . THR A 1 103 ? 14.022 8.842 -9.943 1.00 90.81 103 THR A C 1
ATOM 833 O O . THR A 1 103 ? 14.093 7.776 -10.548 1.00 90.81 103 THR A O 1
ATOM 836 N N . ALA A 1 104 ? 12.965 9.644 -10.088 1.00 90.56 104 ALA A N 1
ATOM 837 C CA . ALA A 1 104 ? 11.792 9.233 -10.863 1.00 90.56 104 ALA A CA 1
ATOM 838 C C . ALA A 1 104 ? 12.127 8.834 -12.314 1.00 90.56 104 ALA A C 1
ATOM 840 O O . ALA A 1 104 ? 11.490 7.933 -12.856 1.00 90.56 104 ALA A O 1
ATOM 841 N N . SER A 1 105 ? 13.164 9.432 -12.917 1.00 90.75 105 SER A N 1
ATOM 842 C CA . SER A 1 105 ? 13.658 9.089 -14.257 1.00 90.75 105 SER A CA 1
ATOM 843 C C . SER A 1 105 ? 14.182 7.656 -14.388 1.00 90.75 105 SER A C 1
ATOM 845 O O . SER A 1 105 ? 14.119 7.095 -15.480 1.00 90.75 105 SER A O 1
ATOM 847 N N . GLU A 1 106 ? 14.659 7.047 -13.298 1.00 92.56 106 GLU A N 1
ATOM 848 C CA . GLU A 1 106 ? 15.133 5.656 -13.277 1.00 92.56 106 GLU A CA 1
ATOM 849 C C . GLU A 1 106 ? 13.986 4.633 -13.235 1.00 92.56 106 GLU A C 1
ATOM 851 O O . GLU A 1 106 ? 14.248 3.436 -13.312 1.00 92.56 106 GLU A O 1
ATOM 856 N N . ALA A 1 107 ? 12.722 5.054 -13.105 1.00 93.25 107 ALA A N 1
ATOM 857 C CA . ALA A 1 107 ? 11.605 4.123 -12.980 1.00 93.25 107 ALA A CA 1
ATOM 858 C C . ALA A 1 107 ? 11.481 3.188 -14.196 1.00 93.25 107 ALA A C 1
ATOM 860 O O . ALA A 1 107 ? 11.385 3.624 -15.350 1.00 93.25 107 ALA A O 1
ATOM 861 N N . THR A 1 108 ? 11.410 1.887 -13.922 1.00 94.19 108 THR A N 1
ATOM 862 C CA . THR A 1 108 ? 11.152 0.835 -14.910 1.00 94.19 108 THR A CA 1
ATOM 863 C C . THR A 1 108 ? 9.989 -0.037 -14.458 1.00 94.19 108 THR A C 1
ATOM 865 O O . THR A 1 108 ? 9.675 -0.108 -13.269 1.00 94.19 108 THR A O 1
ATOM 868 N N . ALA A 1 109 ? 9.368 -0.736 -15.410 1.00 94.00 109 ALA A N 1
ATOM 869 C CA . ALA A 1 109 ? 8.337 -1.727 -15.115 1.00 94.00 109 ALA A CA 1
ATOM 870 C C . ALA A 1 109 ? 8.814 -2.759 -14.080 1.00 94.00 109 ALA A C 1
ATOM 872 O O . ALA A 1 109 ? 8.050 -3.134 -13.196 1.00 94.00 109 ALA A O 1
ATOM 873 N N . ASP A 1 110 ? 10.076 -3.183 -14.152 1.00 94.31 110 ASP A N 1
ATOM 874 C CA . ASP A 1 110 ? 10.605 -4.223 -13.270 1.00 94.31 110 ASP A CA 1
ATOM 875 C C . ASP A 1 110 ? 10.844 -3.717 -11.845 1.00 94.31 110 ASP A C 1
ATOM 877 O O . ASP A 1 110 ? 10.471 -4.412 -10.904 1.00 94.31 110 ASP A O 1
ATOM 881 N N . ILE A 1 111 ? 11.315 -2.473 -11.665 1.00 94.69 111 ILE A N 1
ATOM 882 C CA . ILE A 1 111 ? 11.383 -1.835 -10.336 1.00 94.69 111 ILE A CA 1
ATOM 883 C C . ILE A 1 111 ? 9.988 -1.790 -9.695 1.00 94.69 111 ILE A C 1
ATOM 885 O O . ILE A 1 111 ? 9.819 -2.109 -8.517 1.00 94.69 111 ILE A O 1
ATOM 889 N N . MET A 1 112 ? 8.969 -1.413 -10.474 1.00 95.00 112 MET A N 1
ATOM 890 C CA . MET A 1 112 ? 7.595 -1.332 -9.973 1.00 95.00 112 MET A CA 1
ATOM 891 C C . MET A 1 112 ? 7.032 -2.711 -9.616 1.00 95.00 112 MET A C 1
ATOM 893 O O . MET A 1 112 ? 6.457 -2.870 -8.539 1.00 95.00 112 MET A O 1
ATOM 897 N N . LYS A 1 113 ? 7.227 -3.718 -10.478 1.00 96.00 113 LYS A N 1
ATOM 898 C CA . LYS A 1 113 ? 6.811 -5.106 -10.221 1.00 96.00 113 LYS A CA 1
ATOM 899 C C . LYS A 1 113 ? 7.476 -5.669 -8.972 1.00 96.00 113 LYS A C 1
ATOM 901 O O . LYS A 1 113 ? 6.785 -6.250 -8.139 1.00 96.00 113 LYS A O 1
ATOM 906 N N . GLU A 1 114 ? 8.784 -5.478 -8.821 1.00 95.62 114 GLU A N 1
ATOM 907 C CA . GLU A 1 114 ? 9.545 -5.959 -7.668 1.00 95.62 114 GLU A CA 1
ATOM 908 C C . GLU A 1 114 ? 9.023 -5.340 -6.365 1.00 95.62 114 GLU A C 1
ATOM 910 O O . GLU A 1 114 ? 8.759 -6.052 -5.392 1.00 95.62 114 GLU A O 1
ATOM 915 N N . TRP A 1 115 ? 8.774 -4.027 -6.365 1.00 96.38 115 TRP A N 1
ATOM 916 C CA . TRP A 1 115 ? 8.161 -3.348 -5.226 1.00 96.38 115 TRP A CA 1
ATOM 917 C C . TRP A 1 115 ? 6.766 -3.907 -4.922 1.00 96.38 115 TRP A C 1
ATOM 919 O O . TRP A 1 115 ? 6.482 -4.289 -3.786 1.00 96.38 115 TRP A O 1
ATOM 929 N N . CYS A 1 116 ? 5.904 -4.039 -5.930 1.00 96.94 116 CYS A N 1
ATOM 930 C CA . CYS A 1 116 ? 4.557 -4.582 -5.756 1.00 96.94 116 CYS A CA 1
ATOM 931 C C . CYS A 1 116 ? 4.558 -6.042 -5.265 1.00 96.94 116 CYS A C 1
ATOM 933 O O . CYS A 1 116 ? 3.702 -6.412 -4.456 1.00 96.94 116 CYS A O 1
ATOM 935 N N . LYS A 1 117 ? 5.534 -6.857 -5.687 1.00 96.00 117 LYS A N 1
ATOM 936 C CA . LYS A 1 117 ? 5.718 -8.245 -5.235 1.00 96.00 117 LYS A CA 1
ATOM 937 C C . LYS A 1 117 ? 6.057 -8.311 -3.744 1.00 96.00 117 LYS A C 1
ATOM 939 O O . LYS A 1 117 ? 5.439 -9.085 -3.018 1.00 96.00 117 LYS A O 1
ATOM 944 N N . ASP A 1 118 ? 6.966 -7.461 -3.264 1.00 95.94 118 ASP A N 1
ATOM 945 C CA . ASP A 1 118 ? 7.332 -7.401 -1.838 1.00 95.94 118 ASP A CA 1
ATOM 946 C C . ASP A 1 118 ? 6.223 -6.813 -0.956 1.00 95.94 118 ASP A C 1
ATOM 948 O O . ASP A 1 118 ? 6.018 -7.258 0.178 1.00 95.94 118 ASP A O 1
ATOM 952 N N . LYS A 1 119 ? 5.501 -5.798 -1.451 1.00 97.06 119 LYS A N 1
ATOM 953 C CA . LYS A 1 119 ? 4.495 -5.096 -0.642 1.00 97.06 119 LYS A CA 1
ATOM 954 C C . LYS A 1 119 ? 3.147 -5.804 -0.580 1.00 97.06 119 LYS A C 1
ATOM 956 O O . LYS A 1 119 ? 2.453 -5.632 0.417 1.00 97.06 119 LYS A O 1
ATOM 961 N N . GLY A 1 120 ? 2.780 -6.614 -1.575 1.00 96.88 120 GLY A N 1
ATOM 962 C CA . GLY A 1 120 ? 1.443 -7.220 -1.657 1.00 96.88 120 GLY A CA 1
ATOM 963 C C . GLY A 1 120 ? 1.028 -8.020 -0.418 1.00 96.88 120 GLY A C 1
ATOM 964 O O . GLY A 1 120 ? -0.125 -7.948 -0.003 1.00 96.88 120 GLY A O 1
ATOM 965 N N . SER A 1 121 ? 1.978 -8.709 0.224 1.00 96.62 121 SER A N 1
ATOM 966 C CA . SER A 1 121 ? 1.755 -9.509 1.440 1.00 96.62 121 SER A CA 1
ATOM 967 C C . SER A 1 121 ? 1.790 -8.706 2.747 1.00 96.62 121 SER A C 1
ATOM 969 O O . SER A 1 121 ? 1.546 -9.260 3.821 1.00 96.62 121 SER A O 1
ATOM 971 N N . LYS A 1 122 ? 2.107 -7.406 2.701 1.00 96.88 122 LYS A N 1
ATOM 972 C CA . LYS A 1 122 ? 2.115 -6.551 3.894 1.00 96.88 122 LYS A CA 1
ATOM 973 C C . LYS A 1 122 ? 0.687 -6.303 4.370 1.00 96.88 122 LYS A C 1
ATOM 975 O O . LYS A 1 122 ? -0.252 -6.289 3.582 1.00 96.88 122 LYS A O 1
ATOM 980 N N . GLN A 1 123 ? 0.543 -6.104 5.677 1.00 95.94 123 GLN A N 1
ATOM 981 C CA . GLN A 1 123 ? -0.750 -5.854 6.306 1.00 95.94 123 GLN A CA 1
ATOM 982 C C . GLN A 1 123 ? -1.306 -4.490 5.888 1.00 95.94 123 GLN A C 1
ATOM 984 O O . GLN A 1 123 ? -0.625 -3.467 5.995 1.00 95.94 123 GLN A O 1
ATOM 989 N N . TYR A 1 124 ? -2.559 -4.495 5.451 1.00 95.88 124 TYR A N 1
ATOM 990 C CA . TYR A 1 124 ? -3.397 -3.317 5.334 1.00 95.88 124 TYR A CA 1
ATOM 991 C C . TYR A 1 124 ? -3.714 -2.767 6.727 1.00 95.88 124 TYR A C 1
ATOM 993 O O . TYR A 1 124 ? -3.983 -3.529 7.654 1.00 95.88 124 TYR A O 1
ATOM 1001 N N . LYS A 1 125 ? -3.691 -1.439 6.864 1.00 94.25 125 LYS A N 1
ATOM 1002 C CA . LYS A 1 125 ? -4.051 -0.755 8.114 1.00 94.25 125 LYS A CA 1
ATOM 1003 C C . LYS A 1 125 ? -5.385 -0.041 7.984 1.00 94.25 125 LYS A C 1
ATOM 1005 O O . LYS A 1 125 ? -6.311 -0.329 8.724 1.00 94.25 125 LYS A O 1
ATOM 1010 N N . HIS A 1 126 ? -5.470 0.901 7.053 1.00 94.81 126 HIS A N 1
ATOM 1011 C CA . HIS A 1 126 ? -6.669 1.687 6.805 1.00 94.81 126 HIS A CA 1
ATOM 1012 C C . HIS A 1 126 ? -6.592 2.354 5.430 1.00 94.81 126 HIS A C 1
ATOM 1014 O O . HIS A 1 126 ? -5.520 2.443 4.827 1.00 94.81 126 HIS A O 1
ATOM 1020 N N . SER A 1 127 ? -7.716 2.881 4.955 1.00 93.00 127 SER A N 1
ATOM 1021 C CA . SER A 1 127 ? -7.849 3.427 3.591 1.00 93.00 127 SER A CA 1
ATOM 1022 C C . SER A 1 127 ? -6.927 4.622 3.320 1.00 93.00 127 SER A C 1
ATOM 1024 O O . SER A 1 127 ? -6.478 4.851 2.198 1.00 93.00 127 SER A O 1
ATOM 1026 N N . ASP A 1 128 ? -6.598 5.368 4.374 1.00 93.31 128 ASP A N 1
ATOM 1027 C CA . ASP A 1 128 ? -5.676 6.500 4.306 1.00 93.31 128 ASP A CA 1
ATOM 1028 C C . ASP A 1 128 ? -4.181 6.164 4.413 1.00 93.31 128 ASP A C 1
ATOM 1030 O O . ASP A 1 128 ? -3.360 7.077 4.309 1.00 93.31 128 ASP A O 1
ATOM 1034 N N . ASP A 1 129 ? -3.817 4.899 4.634 1.00 9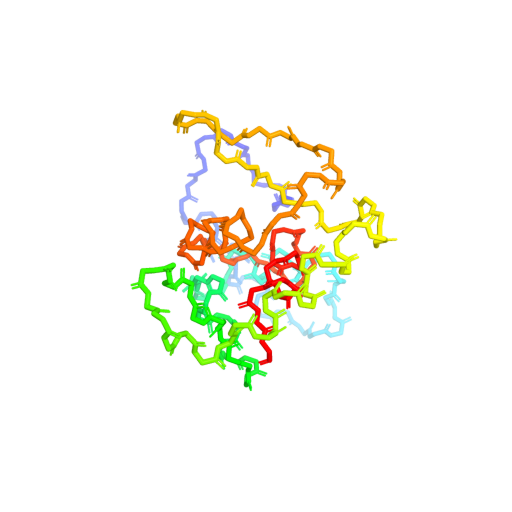4.19 129 ASP A N 1
ATOM 1035 C CA . ASP A 1 129 ? -2.426 4.491 4.820 1.00 94.19 129 ASP A CA 1
ATOM 1036 C C . ASP A 1 129 ? -1.638 4.709 3.520 1.00 94.19 129 ASP A C 1
ATOM 1038 O O . ASP A 1 129 ? -2.085 4.352 2.427 1.00 94.19 129 ASP A O 1
ATOM 1042 N N . SER A 1 130 ? -0.466 5.340 3.625 1.00 94.56 130 SER A N 1
ATOM 1043 C CA . SER A 1 130 ? 0.319 5.724 2.449 1.00 94.56 130 SER A CA 1
ATOM 1044 C C . SER A 1 130 ? 0.801 4.511 1.660 1.00 94.56 130 SER A C 1
ATOM 1046 O O . SER A 1 130 ? 0.805 4.556 0.432 1.00 94.56 130 SER A O 1
ATOM 1048 N N . LEU A 1 131 ? 1.146 3.409 2.334 1.00 96.06 131 LEU A N 1
ATOM 1049 C CA . LEU A 1 131 ? 1.533 2.172 1.665 1.00 96.06 131 LEU A CA 1
ATOM 1050 C C . LEU A 1 131 ? 0.341 1.589 0.899 1.00 96.06 131 LEU A C 1
ATOM 1052 O O . LEU A 1 131 ? 0.505 1.219 -0.263 1.00 96.06 131 LEU A O 1
ATOM 1056 N N . PHE A 1 132 ? -0.852 1.568 1.499 1.00 96.56 132 PHE A N 1
ATOM 1057 C CA . PHE A 1 132 ? -2.059 1.129 0.798 1.00 96.56 132 PHE A CA 1
ATOM 1058 C C . PHE A 1 132 ? -2.384 2.010 -0.412 1.00 96.56 132 PHE A C 1
ATOM 1060 O O . PHE A 1 132 ? -2.585 1.477 -1.501 1.00 96.56 132 PHE A O 1
ATOM 1067 N N . LYS A 1 133 ? -2.370 3.340 -0.273 1.00 95.94 133 LYS A N 1
ATOM 1068 C CA . LYS A 1 133 ? -2.648 4.251 -1.396 1.00 95.94 133 LYS A CA 1
ATOM 1069 C C . LYS A 1 133 ? -1.636 4.099 -2.533 1.00 95.94 133 LYS A C 1
ATOM 1071 O O . LYS A 1 133 ? -2.028 4.053 -3.697 1.00 95.94 133 LYS A O 1
ATOM 1076 N N . THR A 1 134 ? -0.349 3.970 -2.212 1.00 96.31 134 THR A N 1
ATOM 1077 C CA . THR A 1 134 ? 0.706 3.722 -3.206 1.00 96.31 134 THR A CA 1
ATOM 1078 C C . THR A 1 134 ? 0.518 2.364 -3.885 1.00 96.31 134 THR A C 1
ATOM 1080 O O . THR A 1 134 ? 0.606 2.272 -5.109 1.00 96.31 134 THR A O 1
ATOM 1083 N N . TYR A 1 135 ? 0.178 1.318 -3.128 1.00 97.38 135 TYR A N 1
ATOM 1084 C CA . TYR A 1 135 ? -0.114 -0.006 -3.682 1.00 97.38 135 TYR A CA 1
ATOM 1085 C C . TYR A 1 135 ? -1.349 0.014 -4.591 1.00 97.38 135 TYR A C 1
ATOM 1087 O O . TYR A 1 135 ? -1.320 -0.497 -5.707 1.00 97.38 135 TYR A O 1
ATOM 1095 N N . GLN A 1 136 ? -2.418 0.683 -4.164 1.00 96.19 136 GLN A N 1
ATOM 1096 C CA . GLN A 1 136 ? -3.628 0.880 -4.954 1.00 96.19 136 GLN A CA 1
ATOM 1097 C C . GLN A 1 136 ? -3.345 1.640 -6.259 1.00 96.19 136 GLN A C 1
ATOM 1099 O O . GLN A 1 136 ? -3.952 1.339 -7.290 1.00 96.19 136 GLN A O 1
ATOM 1104 N N . LYS A 1 137 ? -2.429 2.614 -6.225 1.00 95.19 137 LYS A N 1
ATOM 1105 C CA . LYS A 1 137 ? -2.044 3.423 -7.385 1.00 95.19 137 LYS A CA 1
ATOM 1106 C C . LYS A 1 137 ? -1.223 2.642 -8.410 1.00 95.19 137 LYS A C 1
ATOM 1108 O O . LYS A 1 137 ? -1.459 2.816 -9.602 1.00 95.19 137 LYS A O 1
ATOM 1113 N N . TRP A 1 138 ? -0.263 1.833 -7.960 1.00 95.56 138 TRP A N 1
ATOM 1114 C CA . TRP A 1 138 ? 0.759 1.253 -8.841 1.00 95.56 138 TRP A CA 1
ATOM 1115 C C . TRP A 1 138 ? 0.670 -0.257 -9.038 1.00 95.56 138 TRP A C 1
ATOM 1117 O O . TRP A 1 138 ? 1.237 -0.769 -9.994 1.00 95.56 138 TRP A O 1
ATOM 1127 N N . CYS A 1 139 ? -0.035 -0.978 -8.170 1.00 97.12 139 CYS A N 1
ATOM 1128 C CA . CYS A 1 139 ? -0.033 -2.441 -8.155 1.00 97.12 139 CYS A CA 1
ATOM 1129 C C . CYS A 1 139 ? -1.402 -3.053 -8.472 1.00 97.12 139 CYS A C 1
ATOM 1131 O O . CYS A 1 139 ? -1.571 -4.262 -8.324 1.00 97.12 139 CYS A O 1
ATOM 1133 N N . SER A 1 140 ? -2.392 -2.253 -8.878 1.00 96.12 140 SER A N 1
ATOM 1134 C CA . SER A 1 140 ? -3.744 -2.745 -9.162 1.00 96.12 140 SER A CA 1
ATOM 1135 C C . SER A 1 140 ? -4.415 -2.011 -10.316 1.00 96.12 140 SER A C 1
ATOM 1137 O O . SER A 1 140 ? -4.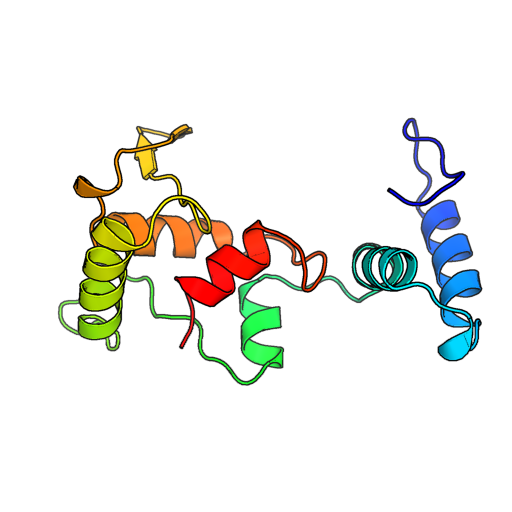160 -0.822 -10.517 1.00 96.12 140 SER A O 1
ATOM 1139 N N . GLN A 1 141 ? -5.308 -2.712 -11.015 1.00 92.12 141 GLN A N 1
ATOM 1140 C CA . GLN A 1 141 ? -6.223 -2.168 -12.020 1.00 92.12 141 GLN A CA 1
ATOM 1141 C C . GLN A 1 141 ? -7.664 -2.329 -11.541 1.00 92.12 141 GLN A C 1
ATOM 1143 O O . GLN A 1 141 ? -8.044 -3.439 -11.105 1.00 92.12 141 GLN A O 1
#

Foldseek 3Di:
DPPPQDPPPGDLVVLVVVLVVLVPDDPVVDDPVNVLVNQQRVDDKDFLQRVCVVVVWHFQDLDPPDPPRVCPVVLAVLLVCQLPVDDQQFAFADDPNDTHGDHSVPRHSNRLSVRLVVRRRDIDRGPPDSSSVSCNSRGID